Protein AF-A0A6I5C7W0-F1 (afdb_monomer)

Mean predicted aligned error: 7.59 Å

Radius of gyration: 16.65 Å; Cα contacts (8 Å, |Δi|>4): 132; chains: 1; bounding box: 32×31×58 Å

Sequence (101 aa):
MPAPGPSDPYARPVLRITDARTGEPVDAAPARRGLTRIEAHASGFDATGLRVLLVADLLVRALELGGTPVWALLTGDREQAELRAGAAALGIHPFEDSRGL

Solvent-accessible surface area (backbone atoms only — not comparable to full-atom values): 6277 Å² total; per-residue (Å²): 130,82,75,83,72,82,74,63,94,78,70,60,66,77,54,68,42,68,40,85,90,77,69,46,77,39,71,71,70,74,100,56,101,67,73,44,76,46,79,38,78,34,84,34,70,46,74,67,24,50,48,46,51,49,53,49,42,51,51,48,53,49,37,46,74,41,70,42,59,71,43,54,28,44,41,67,88,45,52,57,67,61,36,51,53,55,32,50,76,73,71,45,72,90,56,45,67,54,89,84,112

pLDDT: mean 85.17, std 12.87, range [54.56, 97.5]

Secondary structure (DSSP, 8-state):
-PPPPPPPTT-PPPPEEE-TTT--EEESS-SSSSPEEEEEE--SSSHHHHHHHHHHHHHHHHHHHTT--EEEEEE-SSSHHHHHHHHHHTTPPPPEEGGG-

Nearest PDB structures (foldseek):
  6ki2-assembly1_B  TM=5.286E-01  e=4.138E+00  Synechocystis sp. PCC 6803
  4c2a-assembly1_A  TM=3.870E-01  e=9.261E+00  Homo sapiens
  6v22-assembly1_A  TM=2.710E-01  e=9.261E+00  Homo sapiens

Structure (mmCIF, N/CA/C/O backbone):
data_AF-A0A6I5C7W0-F1
#
_entry.id   AF-A0A6I5C7W0-F1
#
loop_
_atom_site.group_PDB
_atom_site.id
_atom_site.type_symbol
_atom_site.label_atom_id
_atom_site.label_alt_id
_atom_site.label_comp_id
_atom_site.label_asym_id
_atom_site.label_entity_id
_atom_site.label_seq_id
_atom_site.pdbx_PDB_ins_code
_atom_site.Cartn_x
_atom_site.Cartn_y
_atom_site.Cartn_z
_atom_site.occupancy
_atom_site.B_iso_or_equiv
_atom_site.auth_seq_id
_atom_site.auth_comp_id
_atom_site.auth_asym_id
_atom_site.auth_atom_id
_atom_site.pdbx_PDB_model_num
ATOM 1 N N . MET A 1 1 ? -6.017 -8.442 -42.232 1.00 66.38 1 MET A N 1
ATOM 2 C CA . MET A 1 1 ? -5.335 -8.154 -40.953 1.00 66.38 1 MET A CA 1
ATOM 3 C C . MET A 1 1 ? -5.039 -9.481 -40.280 1.00 66.38 1 MET A C 1
ATOM 5 O O . MET A 1 1 ? -5.995 -10.223 -40.083 1.00 66.38 1 MET A O 1
ATOM 9 N N . PRO A 1 2 ? -3.775 -9.831 -39.996 1.00 57.97 2 PRO A N 1
ATOM 10 C CA . PRO A 1 2 ? -3.501 -10.993 -39.162 1.00 57.97 2 PRO A CA 1
ATOM 11 C C . PRO A 1 2 ? -3.960 -10.698 -37.728 1.00 57.97 2 PRO A C 1
ATOM 13 O O . PRO A 1 2 ? -3.913 -9.547 -37.288 1.00 57.97 2 PRO A O 1
ATOM 16 N N . ALA A 1 3 ? -4.443 -11.723 -37.026 1.00 61.94 3 ALA A N 1
ATOM 17 C CA . ALA A 1 3 ? -4.758 -11.619 -35.606 1.00 61.94 3 ALA A CA 1
ATOM 18 C C . ALA A 1 3 ? -3.476 -11.286 -34.819 1.00 61.94 3 ALA A C 1
ATOM 20 O O . ALA A 1 3 ? -2.399 -11.744 -35.218 1.00 61.94 3 ALA A O 1
ATOM 21 N N . PRO A 1 4 ? -3.561 -10.512 -33.721 1.00 64.88 4 PRO A N 1
ATOM 22 C CA . PRO A 1 4 ? -2.427 -10.342 -32.824 1.00 64.88 4 PRO A CA 1
ATOM 23 C C . PRO A 1 4 ? -1.909 -11.724 -32.416 1.00 64.88 4 PRO A C 1
ATOM 25 O O . PRO A 1 4 ? -2.699 -12.600 -32.057 1.00 64.88 4 PRO A O 1
ATOM 28 N N . GLY A 1 5 ? -0.595 -11.930 -32.520 1.00 68.25 5 GLY A N 1
ATOM 29 C CA . GLY A 1 5 ? 0.039 -13.149 -32.027 1.00 68.25 5 GLY A CA 1
ATOM 30 C C . GLY A 1 5 ? -0.226 -13.334 -30.528 1.00 68.25 5 GLY A C 1
ATOM 31 O O . GLY A 1 5 ? -0.554 -12.360 -29.844 1.00 68.25 5 GLY A O 1
ATOM 32 N N . PRO A 1 6 ? -0.108 -14.566 -30.007 1.00 62.00 6 PRO A N 1
ATOM 33 C CA . PRO A 1 6 ? -0.294 -14.826 -28.587 1.00 62.00 6 PRO A CA 1
ATOM 34 C C . PRO A 1 6 ? 0.613 -13.901 -27.770 1.00 62.00 6 PRO A C 1
ATOM 36 O O . PRO A 1 6 ? 1.810 -13.798 -28.039 1.00 62.00 6 PRO A O 1
ATOM 39 N N . SER A 1 7 ? 0.023 -13.208 -26.795 1.00 67.12 7 SER A N 1
ATOM 40 C CA . SER A 1 7 ? 0.766 -12.468 -25.778 1.00 67.12 7 SER A CA 1
ATOM 41 C C . SER A 1 7 ? 1.778 -13.407 -25.132 1.00 67.12 7 SER A C 1
ATOM 43 O O . SER A 1 7 ? 1.415 -14.530 -24.776 1.00 67.12 7 SER A O 1
ATOM 45 N N . ASP A 1 8 ? 3.029 -12.957 -25.017 1.00 66.62 8 ASP A N 1
ATOM 46 C CA . ASP A 1 8 ? 4.100 -13.727 -24.389 1.00 66.62 8 ASP A CA 1
ATOM 47 C C . ASP A 1 8 ? 3.607 -14.231 -23.018 1.00 66.62 8 ASP A C 1
ATOM 49 O O . ASP A 1 8 ? 3.260 -13.408 -22.165 1.00 66.62 8 ASP A O 1
ATOM 53 N N . PRO A 1 9 ? 3.518 -15.556 -22.790 1.00 56.56 9 PRO A N 1
ATOM 54 C CA . PRO A 1 9 ? 3.029 -16.114 -21.530 1.00 56.56 9 PRO A CA 1
ATOM 55 C C . PRO A 1 9 ? 3.914 -15.739 -20.329 1.00 56.56 9 PRO A C 1
ATOM 57 O O . PRO A 1 9 ? 3.526 -15.980 -19.187 1.00 56.56 9 PRO A O 1
ATOM 60 N N . TYR A 1 10 ? 5.081 -15.132 -20.574 1.00 57.44 10 TYR A N 1
ATOM 61 C CA . TYR A 1 10 ? 5.984 -14.583 -19.568 1.00 57.44 10 TYR A CA 1
ATOM 62 C C . TYR A 1 10 ? 5.931 -13.054 -19.441 1.00 57.44 10 TYR A C 1
ATOM 64 O O . TYR A 1 10 ? 6.644 -12.504 -18.598 1.00 57.44 10 TYR A O 1
ATOM 72 N N . ALA A 1 11 ? 5.099 -12.353 -20.222 1.00 65.75 11 ALA A N 1
ATOM 73 C CA . ALA A 1 11 ? 4.898 -10.915 -20.072 1.00 65.75 11 ALA A CA 1
ATOM 74 C C . ALA A 1 11 ? 4.215 -10.629 -18.730 1.00 65.75 11 ALA A C 1
ATOM 76 O O . ALA A 1 11 ? 2.993 -10.698 -18.588 1.00 65.75 11 ALA A O 1
ATOM 77 N N . ARG A 1 12 ? 5.025 -10.326 -17.715 1.00 69.94 12 ARG A N 1
ATOM 78 C CA . ARG A 1 12 ? 4.524 -9.901 -16.411 1.00 69.94 12 ARG A CA 1
ATOM 79 C C . ARG A 1 12 ? 4.063 -8.446 -16.498 1.00 69.94 12 ARG A C 1
ATOM 81 O O . ARG A 1 12 ? 4.789 -7.625 -17.062 1.00 69.94 12 ARG A O 1
ATOM 88 N N . PRO A 1 13 ? 2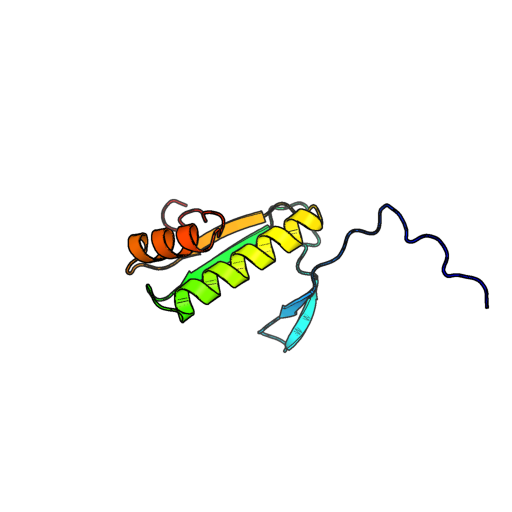.887 -8.104 -15.947 1.00 77.50 13 PRO A N 1
ATOM 89 C CA . PRO A 1 13 ? 2.451 -6.718 -15.892 1.00 77.50 13 PRO A CA 1
ATOM 90 C C . PRO A 1 13 ? 3.458 -5.895 -15.078 1.00 77.50 13 PRO A C 1
ATOM 92 O O . PRO A 1 13 ? 3.829 -6.275 -13.968 1.00 77.50 13 PRO A O 1
ATOM 95 N N . VAL A 1 14 ? 3.902 -4.769 -15.640 1.00 86.31 14 VAL A N 1
ATOM 96 C CA . VAL A 1 14 ? 4.773 -3.808 -14.952 1.00 86.31 14 VAL A CA 1
ATOM 97 C C . VAL A 1 14 ? 3.898 -2.698 -14.384 1.00 86.31 14 VAL A C 1
ATOM 99 O O . VAL A 1 14 ? 3.233 -1.977 -15.130 1.00 86.31 14 VAL A O 1
ATOM 102 N N . LEU A 1 15 ? 3.889 -2.559 -13.058 1.00 91.31 15 LEU A N 1
ATOM 103 C CA . LEU A 1 15 ? 3.234 -1.435 -12.398 1.00 91.31 15 LEU A CA 1
ATOM 104 C C . LEU A 1 15 ? 4.035 -0.158 -12.670 1.00 91.31 15 LEU A C 1
ATOM 106 O O . LEU A 1 15 ? 5.211 -0.081 -12.314 1.00 91.31 15 LEU A O 1
ATOM 110 N N . ARG A 1 16 ? 3.384 0.850 -13.256 1.00 92.88 16 ARG A N 1
ATOM 111 C CA . ARG A 1 16 ? 3.934 2.202 -13.398 1.00 92.88 16 ARG A CA 1
ATOM 112 C C . ARG A 1 16 ? 3.232 3.154 -12.443 1.00 92.88 16 ARG A C 1
ATOM 114 O O . ARG A 1 16 ? 2.006 3.151 -12.361 1.00 92.88 16 ARG A O 1
ATOM 121 N N . ILE A 1 17 ? 4.010 3.966 -11.743 1.00 93.56 17 ILE A N 1
ATOM 122 C CA . ILE A 1 17 ? 3.538 4.964 -10.780 1.00 93.56 17 ILE A CA 1
ATOM 123 C C . ILE A 1 17 ? 4.058 6.342 -11.167 1.00 93.56 17 ILE A C 1
ATOM 125 O O . ILE A 1 17 ? 5.098 6.460 -11.804 1.00 93.56 17 ILE A O 1
ATOM 129 N N . THR A 1 18 ? 3.356 7.395 -10.774 1.00 95.88 18 THR A N 1
ATOM 130 C CA . THR A 1 18 ? 3.849 8.763 -10.947 1.00 95.88 18 THR A CA 1
ATOM 131 C C . THR A 1 18 ? 4.879 9.075 -9.865 1.00 95.88 18 THR A C 1
ATOM 133 O O . THR A 1 18 ? 4.553 9.027 -8.678 1.00 95.88 18 THR A O 1
ATOM 136 N N . ASP A 1 19 ? 6.106 9.425 -10.251 1.00 93.88 19 ASP A N 1
ATOM 137 C CA . ASP A 1 19 ? 7.077 9.979 -9.307 1.00 93.88 19 ASP A CA 1
ATOM 138 C C . ASP A 1 19 ? 6.638 11.399 -8.938 1.00 93.88 19 ASP A C 1
ATOM 140 O O . ASP A 1 19 ? 6.679 12.310 -9.760 1.00 93.88 19 ASP A O 1
ATOM 144 N N . ALA A 1 20 ? 6.216 11.604 -7.692 1.00 95.31 20 ALA A N 1
ATOM 145 C CA . ALA A 1 20 ? 5.730 12.900 -7.223 1.00 95.31 20 ALA A CA 1
ATOM 146 C C . ALA A 1 20 ? 6.777 14.029 -7.321 1.00 95.31 20 ALA A C 1
ATOM 148 O O . ALA A 1 20 ? 6.403 15.199 -7.331 1.00 95.31 20 ALA A O 1
ATOM 149 N N . ARG A 1 21 ? 8.077 13.706 -7.402 1.00 94.75 21 ARG A N 1
ATOM 150 C CA . ARG A 1 21 ? 9.152 14.705 -7.533 1.00 94.75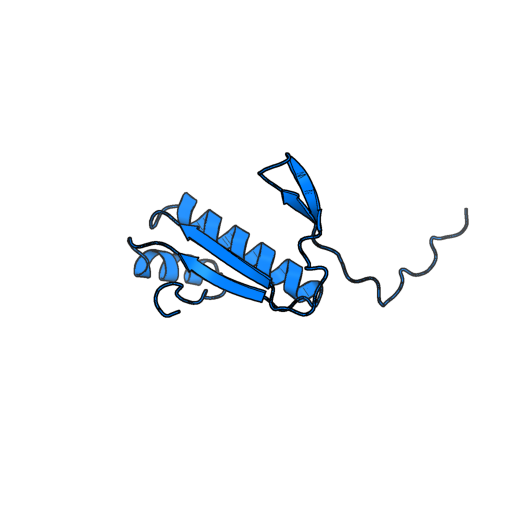 21 ARG A CA 1
ATOM 151 C C . ARG A 1 21 ? 9.245 15.281 -8.941 1.00 94.75 21 ARG A C 1
ATOM 153 O O . ARG A 1 21 ? 9.682 16.416 -9.095 1.00 94.75 21 ARG A O 1
ATOM 160 N N . THR A 1 22 ? 8.890 14.494 -9.955 1.00 96.38 22 THR A N 1
ATOM 161 C CA . THR A 1 22 ? 9.061 14.857 -11.372 1.00 96.38 22 THR A CA 1
ATOM 162 C C . THR A 1 22 ? 7.741 14.947 -12.133 1.00 96.38 22 THR A C 1
ATOM 164 O O . THR A 1 22 ? 7.694 15.585 -13.176 1.00 96.38 22 THR A O 1
ATOM 167 N N . GLY A 1 23 ? 6.671 14.329 -11.627 1.00 96.69 23 GLY A N 1
ATOM 168 C CA . GLY A 1 23 ? 5.390 14.169 -12.317 1.00 96.69 23 GLY A CA 1
ATOM 169 C C . GLY A 1 23 ? 5.389 13.073 -13.387 1.00 96.69 23 GLY A C 1
ATOM 170 O O . GLY A 1 23 ? 4.343 12.803 -13.976 1.00 96.69 23 GLY A O 1
ATOM 171 N N . GLU A 1 24 ? 6.524 12.415 -13.624 1.00 96.94 24 GLU A N 1
ATOM 172 C CA . GLU A 1 24 ? 6.673 11.448 -14.708 1.00 96.94 24 GLU A CA 1
ATOM 173 C C . GLU A 1 24 ? 6.292 10.024 -14.271 1.00 96.94 24 GLU A C 1
ATOM 175 O O . GLU A 1 24 ? 6.586 9.622 -13.138 1.00 96.94 24 GLU A O 1
ATOM 180 N N . PRO A 1 25 ? 5.670 9.214 -15.149 1.00 95.12 25 PRO A N 1
ATOM 181 C CA . PRO A 1 25 ? 5.416 7.809 -14.857 1.00 95.12 25 PRO A CA 1
ATOM 182 C C . PRO A 1 25 ? 6.708 6.974 -14.896 1.00 95.12 25 PRO A C 1
ATOM 184 O O . PRO A 1 25 ? 7.377 6.888 -15.929 1.00 95.12 25 PRO A O 1
ATOM 187 N N . VAL A 1 26 ? 7.010 6.269 -13.809 1.00 91.88 26 VAL A N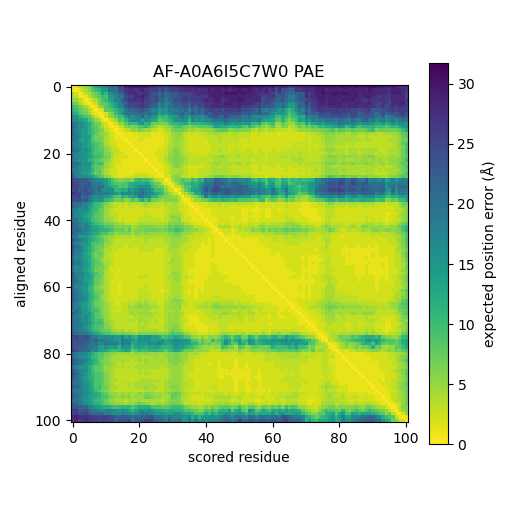 1
ATOM 188 C CA . VAL A 1 26 ? 8.178 5.390 -13.634 1.00 91.88 26 VAL A CA 1
ATOM 189 C C . VAL A 1 26 ? 7.750 3.964 -13.293 1.00 91.88 26 VAL A C 1
ATOM 191 O O . VAL A 1 26 ? 6.665 3.752 -12.752 1.00 91.88 26 VAL A O 1
ATOM 194 N N . ASP A 1 27 ? 8.591 2.977 -13.591 1.00 90.38 27 ASP A N 1
ATOM 195 C CA . ASP A 1 27 ? 8.347 1.592 -13.179 1.00 90.38 27 ASP A CA 1
ATOM 196 C C . ASP A 1 27 ? 8.518 1.462 -11.657 1.00 90.38 27 ASP A C 1
ATOM 198 O O . ASP A 1 27 ? 9.506 1.925 -11.087 1.00 90.38 27 ASP A O 1
ATOM 202 N N . ALA A 1 28 ? 7.553 0.827 -10.993 1.00 86.94 28 ALA A N 1
ATOM 203 C CA . ALA A 1 28 ? 7.549 0.649 -9.541 1.00 86.94 28 ALA A CA 1
ATOM 204 C C .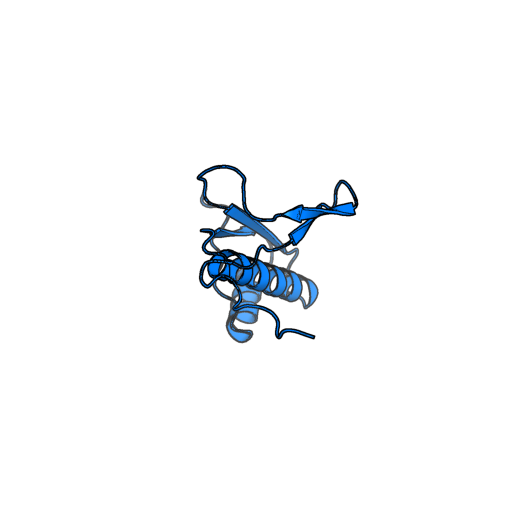 ALA A 1 28 ? 8.410 -0.537 -9.067 1.00 86.94 28 ALA A C 1
ATOM 206 O O . ALA A 1 28 ? 8.663 -0.673 -7.871 1.00 86.94 28 ALA A O 1
ATOM 207 N N . ALA A 1 29 ? 8.856 -1.402 -9.985 1.00 72.25 29 ALA A N 1
ATOM 208 C CA . ALA A 1 29 ? 9.730 -2.529 -9.673 1.00 72.25 29 ALA A CA 1
ATOM 209 C C . ALA A 1 29 ? 11.214 -2.105 -9.741 1.00 72.25 29 ALA A C 1
ATOM 211 O O . ALA A 1 29 ? 11.632 -1.472 -10.713 1.00 72.25 29 ALA A O 1
ATOM 212 N N . PRO A 1 30 ? 12.045 -2.447 -8.741 1.00 64.56 30 PRO A N 1
ATOM 213 C CA . PRO A 1 30 ? 13.427 -1.988 -8.678 1.00 64.56 30 PRO A CA 1
ATOM 214 C C . PRO A 1 30 ? 14.328 -2.674 -9.716 1.00 64.56 30 PRO A C 1
ATOM 216 O O . PRO A 1 30 ? 14.227 -3.869 -9.978 1.00 64.56 30 PRO A O 1
ATOM 219 N N . ALA A 1 31 ? 15.324 -1.938 -10.218 1.00 58.94 31 ALA A N 1
ATOM 220 C CA . ALA A 1 31 ? 16.365 -2.451 -11.118 1.00 58.94 31 ALA A CA 1
ATOM 221 C C . ALA A 1 31 ? 17.377 -3.414 -10.446 1.00 58.94 31 ALA A C 1
ATOM 223 O O . ALA A 1 31 ? 18.297 -3.908 -11.101 1.00 58.94 31 ALA A O 1
ATOM 224 N N . ARG A 1 32 ? 17.265 -3.673 -9.131 1.00 58.06 32 ARG A N 1
ATOM 225 C CA . ARG A 1 32 ? 18.166 -4.557 -8.365 1.00 58.06 32 ARG A CA 1
ATOM 226 C C . ARG A 1 32 ? 17.389 -5.548 -7.500 1.00 58.06 32 ARG A C 1
ATOM 228 O O . ARG A 1 32 ? 16.288 -5.256 -7.051 1.00 58.06 32 ARG A O 1
ATOM 235 N N . ARG A 1 33 ? 18.010 -6.706 -7.232 1.00 59.06 33 ARG A N 1
ATOM 236 C CA . ARG A 1 33 ? 17.508 -7.751 -6.321 1.00 59.06 33 ARG A CA 1
ATOM 237 C C . ARG A 1 33 ? 17.450 -7.212 -4.887 1.00 59.06 33 ARG A C 1
ATOM 239 O O . ARG A 1 33 ? 18.439 -7.269 -4.165 1.00 59.06 33 ARG A O 1
ATOM 246 N N . GLY A 1 34 ? 16.303 -6.675 -4.504 1.00 71.38 34 GLY A N 1
ATOM 247 C CA . GLY A 1 34 ? 15.987 -6.205 -3.162 1.00 71.38 34 GLY A CA 1
ATOM 248 C C . GLY A 1 34 ? 14.474 -6.200 -2.974 1.00 71.38 34 GLY A C 1
ATOM 249 O O . GLY A 1 34 ? 13.724 -6.228 -3.948 1.00 71.38 34 GLY A O 1
ATOM 250 N N . LEU A 1 35 ? 14.035 -6.224 -1.722 1.00 79.94 35 LEU A N 1
ATOM 251 C CA . LEU A 1 35 ? 12.622 -6.260 -1.379 1.00 79.94 35 LEU A CA 1
ATOM 252 C C . LEU A 1 35 ? 12.040 -4.839 -1.492 1.00 79.94 35 LEU A C 1
ATOM 254 O O . LEU A 1 35 ? 12.602 -3.899 -0.929 1.00 79.94 35 LEU A O 1
ATOM 258 N N . THR A 1 36 ? 10.968 -4.667 -2.269 1.00 89.06 36 THR A N 1
ATOM 259 C CA . THR A 1 36 ? 10.363 -3.344 -2.503 1.00 89.06 36 THR A CA 1
ATOM 260 C C . THR A 1 36 ? 9.651 -2.899 -1.241 1.00 89.06 36 THR A C 1
ATOM 262 O O . THR A 1 36 ? 8.841 -3.647 -0.714 1.00 89.06 36 THR A O 1
ATOM 265 N N . ARG A 1 37 ? 9.923 -1.697 -0.740 1.00 91.06 37 ARG A N 1
ATOM 266 C CA . ARG A 1 37 ? 9.260 -1.187 0.462 1.00 91.06 37 ARG A CA 1
ATOM 267 C C . ARG A 1 37 ? 8.143 -0.211 0.094 1.00 91.06 37 ARG A C 1
ATOM 269 O O . ARG A 1 37 ? 8.363 0.697 -0.701 1.00 91.06 37 ARG A O 1
ATOM 276 N N . ILE A 1 38 ? 6.983 -0.381 0.718 1.00 92.50 38 ILE A N 1
ATOM 277 C CA . ILE A 1 38 ? 5.863 0.560 0.714 1.00 92.50 38 ILE A CA 1
ATOM 278 C C . ILE A 1 38 ? 5.641 1.018 2.154 1.00 92.50 38 ILE A C 1
ATOM 280 O O . ILE A 1 38 ? 5.334 0.207 3.024 1.00 92.50 38 ILE A O 1
ATOM 284 N N . GLU A 1 39 ? 5.785 2.319 2.398 1.00 94.50 39 GLU A N 1
ATOM 285 C CA . GLU A 1 39 ? 5.492 2.947 3.689 1.00 94.50 39 GLU A CA 1
ATOM 286 C C . GLU A 1 39 ? 4.200 3.765 3.559 1.00 94.50 39 GLU A C 1
ATOM 288 O O . GLU A 1 39 ? 4.116 4.716 2.779 1.00 94.50 39 GLU A O 1
ATOM 293 N N . ALA A 1 40 ? 3.164 3.366 4.294 1.00 94.62 40 ALA A N 1
ATOM 294 C CA . ALA A 1 40 ? 1.871 4.031 4.314 1.00 94.62 40 ALA A CA 1
ATOM 295 C C . ALA A 1 40 ? 1.813 5.012 5.488 1.00 94.62 40 ALA A C 1
ATOM 297 O O . ALA A 1 40 ? 1.780 4.605 6.648 1.00 94.62 40 ALA A O 1
ATOM 298 N N . HIS A 1 41 ? 1.773 6.308 5.181 1.00 93.00 41 HIS A N 1
ATOM 299 C CA . HIS A 1 41 ? 1.683 7.370 6.180 1.00 93.00 41 HIS A CA 1
ATOM 300 C C . HIS A 1 41 ? 0.227 7.808 6.351 1.00 93.00 41 HIS A C 1
ATOM 302 O O . HIS A 1 41 ? -0.302 8.555 5.526 1.00 93.00 41 HIS A O 1
ATOM 308 N N . ALA A 1 42 ? -0.419 7.347 7.421 1.00 90.94 42 ALA A N 1
ATOM 309 C CA . ALA A 1 42 ? -1.783 7.736 7.769 1.00 90.94 42 ALA A CA 1
ATOM 310 C C . ALA A 1 42 ? -1.783 8.631 9.018 1.00 90.94 42 ALA A C 1
ATOM 312 O O . ALA A 1 42 ? -1.136 8.326 10.018 1.00 90.94 42 ALA A O 1
ATOM 313 N N . SER A 1 43 ? -2.513 9.747 8.967 1.00 86.44 43 SER A N 1
ATOM 314 C CA . SER A 1 43 ? -2.557 10.741 10.049 1.00 86.44 43 SER A CA 1
ATOM 315 C C . SER A 1 43 ? -3.495 10.383 11.211 1.00 86.44 43 SER A C 1
ATOM 317 O O . SER A 1 43 ? -3.381 10.986 12.277 1.00 86.44 43 SER A O 1
ATOM 319 N N . GLY A 1 44 ? -4.421 9.439 11.022 1.00 88.31 44 GLY A N 1
ATOM 320 C CA . GLY A 1 44 ? -5.412 9.030 12.023 1.00 88.31 44 GLY A CA 1
ATOM 321 C C . GLY A 1 44 ? -6.524 8.162 11.429 1.00 88.31 44 GLY A C 1
ATOM 322 O O . GLY A 1 44 ? -6.464 7.795 10.250 1.00 88.31 44 GLY A O 1
ATOM 323 N N . PHE A 1 45 ? -7.533 7.833 12.240 1.00 92.31 45 PHE A N 1
ATOM 324 C CA . PHE A 1 45 ? -8.676 7.031 11.808 1.00 92.31 45 PHE A CA 1
ATOM 325 C C . PHE A 1 45 ? -9.783 7.906 11.212 1.00 92.31 45 PHE A C 1
ATOM 327 O O . PHE A 1 45 ? -10.685 8.388 11.893 1.00 92.31 45 PHE A O 1
ATOM 334 N N . ASP A 1 46 ? -9.726 8.080 9.897 1.00 93.25 46 ASP A N 1
ATOM 335 C CA . ASP A 1 46 ? -10.787 8.680 9.099 1.00 93.25 46 ASP A CA 1
ATOM 336 C C . ASP A 1 46 ? -10.827 8.055 7.690 1.00 93.25 46 ASP A C 1
ATOM 338 O O . ASP A 1 46 ? -10.059 7.146 7.352 1.00 93.25 46 ASP A O 1
ATOM 342 N N . ALA A 1 47 ? -11.736 8.536 6.838 1.00 95.44 47 ALA A N 1
ATOM 343 C CA . ALA A 1 47 ? -11.834 8.065 5.458 1.00 95.44 47 ALA A CA 1
ATOM 344 C C . ALA A 1 47 ? -10.546 8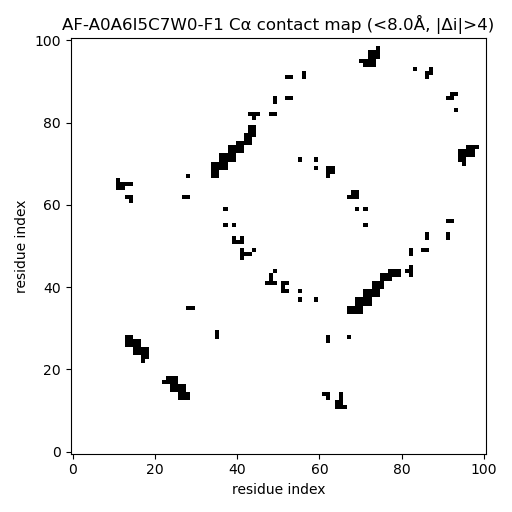.313 4.646 1.00 95.44 47 ALA A C 1
ATOM 346 O O . ALA A 1 47 ? -10.246 7.550 3.727 1.00 95.44 47 ALA A O 1
ATOM 347 N N . THR A 1 48 ? -9.772 9.351 4.979 1.00 94.69 48 THR A N 1
ATOM 348 C CA . THR A 1 48 ? -8.500 9.664 4.315 1.00 94.69 48 THR A CA 1
ATOM 349 C C . THR A 1 48 ? -7.434 8.640 4.697 1.00 94.69 48 THR A C 1
ATOM 351 O O . THR A 1 48 ? -6.785 8.083 3.813 1.00 94.69 48 THR A O 1
ATOM 354 N N . GLY A 1 49 ? -7.300 8.326 5.986 1.00 93.81 49 GLY A N 1
ATOM 355 C CA . GLY A 1 49 ? -6.401 7.299 6.503 1.00 93.81 49 GLY A CA 1
ATOM 356 C C . GLY A 1 49 ? -6.727 5.919 5.936 1.00 93.81 49 GLY A C 1
ATOM 357 O O . GLY A 1 49 ? -5.840 5.243 5.417 1.00 93.81 49 GLY A O 1
ATOM 358 N N . LEU A 1 50 ? -8.006 5.527 5.926 1.00 95.69 50 LEU A N 1
ATOM 359 C CA . LEU A 1 50 ? -8.437 4.260 5.319 1.00 95.69 50 LEU A CA 1
ATOM 360 C C . LEU A 1 50 ? -8.161 4.213 3.812 1.00 95.69 50 LEU A C 1
ATOM 362 O O . LEU A 1 50 ? -7.744 3.178 3.293 1.00 95.69 50 LEU A O 1
ATOM 366 N N . ARG A 1 51 ? -8.335 5.335 3.102 1.00 96.62 51 ARG A N 1
ATOM 367 C CA . ARG A 1 51 ? -7.998 5.431 1.677 1.00 96.62 51 ARG A CA 1
ATOM 368 C C . ARG A 1 51 ? -6.503 5.238 1.433 1.00 96.62 51 ARG A C 1
ATOM 370 O O . ARG A 1 51 ? -6.151 4.570 0.465 1.00 96.62 51 ARG A O 1
ATOM 377 N N . VAL A 1 52 ? -5.636 5.794 2.280 1.00 96.00 52 VAL A N 1
ATOM 378 C CA . VAL A 1 52 ? -4.183 5.575 2.182 1.00 96.00 52 VAL A CA 1
ATOM 379 C C . VAL A 1 52 ? -3.861 4.085 2.297 1.00 96.00 52 VAL A C 1
ATOM 381 O O . VAL A 1 52 ? -3.141 3.558 1.449 1.00 96.00 52 VAL A O 1
ATOM 384 N N . LEU A 1 53 ? -4.444 3.389 3.280 1.00 95.69 53 LEU A N 1
ATOM 385 C CA . LEU A 1 53 ? -4.226 1.949 3.451 1.00 95.69 53 LEU A CA 1
ATOM 386 C C . LEU A 1 53 ? -4.753 1.130 2.273 1.00 95.69 53 LEU A C 1
ATOM 388 O O . LEU A 1 53 ? -4.069 0.225 1.806 1.00 95.69 53 LEU A O 1
ATOM 392 N N . LEU A 1 54 ? -5.930 1.477 1.749 1.00 97.31 54 LEU A N 1
ATOM 393 C CA . LEU A 1 54 ? -6.512 0.790 0.598 1.00 97.31 54 LEU A CA 1
ATOM 394 C C . LEU A 1 54 ? -5.637 0.936 -0.654 1.00 97.31 54 LEU A C 1
ATOM 396 O O . LEU A 1 54 ? -5.419 -0.031 -1.380 1.00 97.31 54 LEU A O 1
ATOM 400 N N . VAL A 1 55 ? -5.125 2.142 -0.912 1.00 97.19 55 VAL A N 1
ATOM 401 C CA . VAL A 1 55 ? -4.225 2.388 -2.047 1.00 97.19 55 VAL A CA 1
ATOM 402 C C . VAL A 1 55 ? -2.912 1.631 -1.863 1.00 97.19 55 VAL A C 1
ATOM 404 O O . VAL A 1 55 ? -2.438 1.014 -2.812 1.00 97.19 55 VAL A O 1
ATOM 407 N N . ALA A 1 56 ? -2.342 1.630 -0.658 1.00 96.62 56 ALA A N 1
ATOM 408 C CA . ALA A 1 56 ? -1.127 0.876 -0.371 1.00 96.62 56 ALA A CA 1
ATOM 409 C C . ALA A 1 56 ? -1.323 -0.640 -0.571 1.00 96.62 56 ALA A C 1
ATOM 411 O O . ALA A 1 56 ? -0.491 -1.268 -1.220 1.00 96.62 56 ALA A O 1
ATOM 412 N N . ASP A 1 57 ? -2.442 -1.216 -0.121 1.00 96.94 57 ASP A N 1
ATOM 413 C CA . ASP A 1 57 ? -2.778 -2.635 -0.334 1.00 96.94 57 ASP A CA 1
ATOM 414 C C . ASP A 1 57 ? -2.955 -2.966 -1.822 1.00 96.94 57 ASP A C 1
ATOM 416 O O . ASP A 1 57 ? -2.457 -3.985 -2.300 1.00 96.94 57 ASP A O 1
ATOM 420 N N . LEU A 1 58 ? -3.565 -2.064 -2.598 1.00 96.19 58 LEU A N 1
ATOM 421 C CA . LEU A 1 58 ? -3.647 -2.207 -4.052 1.00 96.19 58 LEU A CA 1
ATOM 422 C C . LEU A 1 58 ? -2.257 -2.227 -4.703 1.00 96.19 58 LEU A C 1
ATOM 424 O O . LEU A 1 58 ? -2.012 -3.048 -5.590 1.00 96.19 58 LEU A O 1
ATOM 428 N N . LEU A 1 59 ? -1.344 -1.352 -4.270 1.00 94.88 59 LEU A N 1
ATOM 429 C CA . LEU A 1 59 ? 0.027 -1.309 -4.786 1.00 94.88 59 LEU A CA 1
ATOM 430 C C . LEU A 1 59 ? 0.802 -2.587 -4.446 1.00 94.88 59 LEU A C 1
ATOM 432 O O . LEU A 1 59 ? 1.475 -3.129 -5.323 1.00 94.88 59 LEU A O 1
ATOM 436 N N . VAL A 1 60 ? 0.667 -3.095 -3.215 1.00 94.19 60 VAL A N 1
ATOM 437 C CA . VAL A 1 60 ? 1.247 -4.382 -2.793 1.00 94.19 60 VAL A CA 1
ATOM 438 C C . VAL A 1 60 ? 0.770 -5.495 -3.722 1.00 94.19 60 VAL A C 1
ATOM 440 O O . VAL A 1 60 ? 1.592 -6.143 -4.368 1.00 94.19 60 VAL A O 1
ATOM 443 N N . ARG A 1 61 ? -0.549 -5.651 -3.887 1.00 93.50 61 ARG A N 1
ATOM 444 C CA . ARG A 1 61 ? -1.126 -6.695 -4.750 1.00 93.50 61 ARG A CA 1
ATOM 445 C C . ARG A 1 61 ? -0.657 -6.574 -6.195 1.00 93.50 61 ARG A C 1
ATOM 447 O O . ARG A 1 61 ? -0.346 -7.579 -6.824 1.00 93.50 61 ARG A O 1
ATOM 454 N N . ALA A 1 62 ? -0.594 -5.360 -6.739 1.00 93.00 62 ALA A N 1
ATOM 455 C CA . ALA A 1 62 ? -0.137 -5.138 -8.108 1.00 93.00 62 ALA A CA 1
ATOM 456 C C . ALA A 1 62 ? 1.335 -5.548 -8.304 1.00 93.00 62 ALA A C 1
ATOM 458 O O . ALA A 1 62 ? 1.673 -6.176 -9.309 1.00 93.00 62 ALA A O 1
ATOM 459 N N . LEU A 1 63 ? 2.205 -5.237 -7.340 1.00 90.62 63 LEU A N 1
ATOM 460 C CA . LEU A 1 63 ? 3.612 -5.641 -7.363 1.00 90.62 63 LEU A CA 1
ATOM 461 C C . LEU A 1 63 ? 3.783 -7.156 -7.193 1.00 90.62 63 LEU A C 1
ATOM 463 O O . LEU A 1 63 ? 4.568 -7.762 -7.927 1.00 90.62 63 LEU A O 1
ATOM 467 N N . GLU A 1 64 ? 3.024 -7.777 -6.290 1.00 89.56 64 GLU A N 1
ATOM 468 C CA . GLU A 1 64 ? 3.033 -9.228 -6.070 1.00 89.56 64 GLU A CA 1
ATOM 469 C C . GLU A 1 64 ? 2.537 -9.999 -7.299 1.00 89.56 64 GLU A C 1
ATOM 471 O O . GLU A 1 64 ? 3.149 -10.996 -7.685 1.00 89.56 64 GLU A O 1
ATOM 476 N N . LEU A 1 65 ? 1.497 -9.503 -7.982 1.00 89.12 65 LEU A N 1
ATOM 477 C CA . LEU A 1 65 ? 1.045 -10.037 -9.274 1.00 89.12 65 LEU A CA 1
ATOM 478 C C . LEU A 1 65 ? 2.139 -9.934 -10.352 1.00 89.12 65 LEU A C 1
ATOM 480 O O . LEU A 1 65 ? 2.265 -10.822 -11.195 1.00 89.12 65 LEU A O 1
ATOM 484 N N . GLY A 1 66 ? 2.968 -8.886 -10.303 1.00 86.06 66 GLY A N 1
ATOM 485 C CA . GLY A 1 66 ? 4.180 -8.744 -11.119 1.00 86.06 66 GLY A CA 1
ATOM 486 C C . GLY A 1 66 ? 5.360 -9.618 -10.658 1.00 86.06 66 GLY A C 1
ATOM 487 O O . GLY A 1 66 ? 6.414 -9.638 -11.298 1.00 86.06 66 GLY A O 1
ATOM 488 N N . GLY A 1 67 ? 5.211 -10.362 -9.558 1.00 86.12 67 GLY A N 1
ATOM 489 C CA . GLY A 1 67 ? 6.246 -11.204 -8.959 1.00 86.12 67 GLY A CA 1
ATOM 490 C C . GLY A 1 67 ? 7.351 -10.425 -8.242 1.00 86.12 67 GLY A C 1
ATOM 491 O O . GLY A 1 67 ? 8.454 -10.951 -8.081 1.00 86.12 67 GLY A O 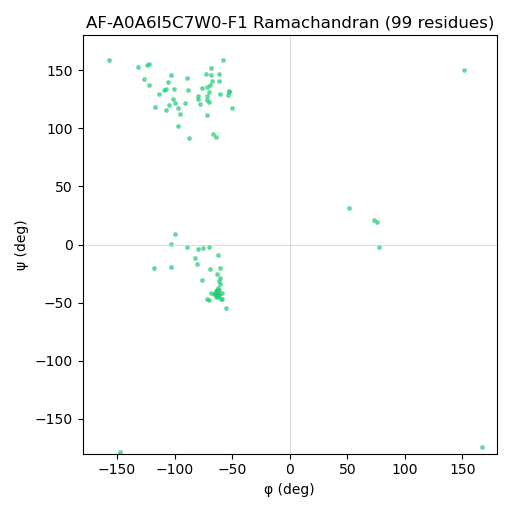1
ATOM 492 N N . THR A 1 68 ? 7.079 -9.180 -7.847 1.00 87.81 68 THR A N 1
ATOM 493 C CA . THR A 1 68 ? 7.986 -8.353 -7.045 1.00 87.81 68 THR A CA 1
ATOM 494 C C . THR A 1 68 ? 7.683 -8.574 -5.562 1.00 87.81 68 THR A C 1
ATOM 496 O O . THR A 1 68 ? 6.551 -8.331 -5.154 1.00 87.81 68 THR A O 1
ATOM 499 N N . PRO A 1 69 ? 8.649 -9.017 -4.736 1.00 87.06 69 PRO A N 1
ATOM 500 C CA . PRO A 1 69 ? 8.438 -9.130 -3.296 1.00 87.06 69 PRO A CA 1
ATOM 501 C C . PRO A 1 69 ? 8.334 -7.740 -2.657 1.00 87.06 69 PRO A C 1
ATOM 503 O O . PRO A 1 69 ? 9.128 -6.846 -2.981 1.00 87.06 69 PRO A O 1
ATOM 506 N N . VAL A 1 70 ? 7.382 -7.575 -1.734 1.00 90.62 70 VAL A N 1
ATOM 507 C CA . VAL A 1 70 ? 7.046 -6.286 -1.114 1.00 90.62 70 VAL A CA 1
ATOM 508 C C . VAL A 1 70 ? 7.086 -6.366 0.414 1.00 90.62 70 VAL A C 1
ATOM 510 O O . VAL A 1 70 ? 6.679 -7.364 0.998 1.00 90.62 70 VAL A O 1
ATOM 513 N N . TRP A 1 71 ? 7.554 -5.297 1.062 1.00 91.38 71 TRP A N 1
ATOM 514 C CA . TRP A 1 71 ? 7.341 -5.008 2.480 1.00 91.38 71 TRP A CA 1
ATOM 515 C C . TRP A 1 71 ? 6.313 -3.895 2.593 1.00 91.38 71 TRP A C 1
ATOM 517 O O . TRP A 1 71 ? 6.576 -2.792 2.110 1.00 91.38 71 TRP A O 1
ATOM 527 N N . ALA A 1 72 ? 5.189 -4.147 3.252 1.00 93.31 72 ALA A N 1
ATOM 528 C CA . ALA A 1 72 ? 4.223 -3.107 3.576 1.00 93.31 72 ALA A CA 1
ATOM 529 C C . ALA A 1 72 ? 4.383 -2.686 5.039 1.00 93.31 72 ALA A C 1
ATOM 531 O O . ALA A 1 72 ? 4.328 -3.528 5.935 1.00 93.31 72 ALA A O 1
ATOM 532 N N . LEU A 1 73 ? 4.577 -1.390 5.270 1.00 93.38 73 LEU A N 1
ATOM 533 C CA . LEU A 1 73 ? 4.751 -0.796 6.592 1.00 93.38 73 LEU A CA 1
ATOM 534 C C . LEU A 1 73 ? 3.689 0.278 6.824 1.00 93.38 73 LEU A C 1
ATOM 536 O O . LEU A 1 73 ? 3.414 1.088 5.938 1.00 93.38 73 LEU A O 1
ATOM 540 N N . LEU A 1 74 ? 3.116 0.304 8.023 1.00 91.19 74 LEU A N 1
ATOM 541 C CA . LEU A 1 74 ? 2.244 1.374 8.492 1.00 91.19 74 LEU A CA 1
ATOM 542 C C . LEU A 1 74 ? 3.031 2.321 9.398 1.00 91.19 74 LEU A C 1
ATOM 544 O O . LEU A 1 74 ? 3.521 1.916 10.452 1.00 91.19 74 LEU A O 1
ATOM 548 N N . THR A 1 75 ? 3.062 3.594 9.012 1.00 87.06 75 THR A N 1
ATOM 549 C CA . THR A 1 75 ? 3.693 4.683 9.757 1.00 87.06 75 THR A CA 1
ATOM 550 C C . THR A 1 75 ? 2.622 5.660 10.252 1.0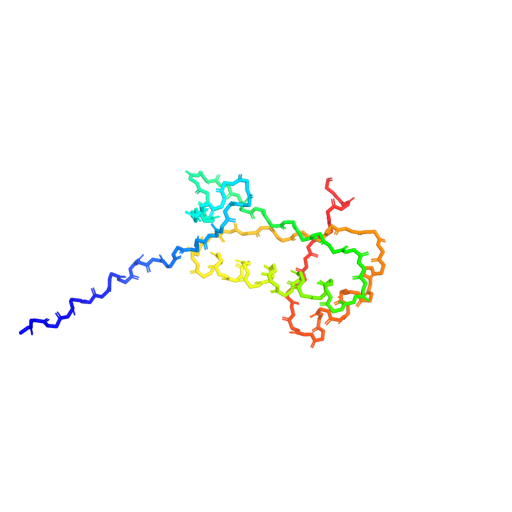0 87.06 75 THR A C 1
ATOM 552 O O . THR A 1 75 ? 1.788 6.132 9.477 1.00 87.06 75 THR A O 1
ATOM 555 N N . GLY A 1 76 ? 2.653 5.999 11.543 1.00 74.00 76 GLY A N 1
ATOM 556 C CA . GLY A 1 76 ? 1.748 6.978 12.162 1.00 74.00 76 GLY A CA 1
ATOM 557 C C . GLY A 1 76 ? 1.508 6.691 13.644 1.00 74.00 76 GLY A C 1
ATOM 558 O O . GLY A 1 76 ? 1.564 5.541 14.067 1.00 74.00 76 GLY A O 1
ATOM 559 N N . ASP A 1 77 ? 1.249 7.713 14.458 1.00 67.69 77 ASP A N 1
ATOM 560 C CA . ASP A 1 77 ? 1.221 7.557 15.925 1.00 67.69 77 ASP A CA 1
ATOM 561 C C . ASP A 1 77 ? -0.179 7.502 16.541 1.00 67.69 77 ASP A C 1
ATOM 563 O O . ASP A 1 77 ? -0.349 6.990 17.646 1.00 67.69 77 ASP A O 1
ATOM 567 N N . ARG A 1 78 ? -1.201 7.976 15.825 1.00 71.69 78 ARG A N 1
ATOM 568 C CA . ARG A 1 78 ? -2.552 8.156 16.364 1.00 71.69 78 ARG A CA 1
ATOM 569 C C . ARG A 1 78 ? -3.522 7.089 15.856 1.00 71.69 78 ARG A C 1
ATOM 571 O O . ARG A 1 78 ? -3.477 6.739 14.683 1.00 71.69 78 ARG A O 1
ATOM 578 N N . GLU A 1 79 ? -4.401 6.606 16.742 1.00 79.81 79 GLU A N 1
ATOM 579 C CA . GLU A 1 79 ? -5.565 5.752 16.412 1.00 79.81 79 GLU A CA 1
ATOM 580 C C . GLU A 1 79 ? -5.222 4.512 15.558 1.00 79.81 79 GLU A C 1
ATOM 582 O O . GLU A 1 79 ? -6.010 4.048 14.735 1.00 79.81 79 GLU A O 1
ATOM 587 N N . GLN A 1 80 ? -4.012 3.958 15.723 1.00 82.81 80 GLN A N 1
ATOM 588 C CA . GLN A 1 80 ? -3.568 2.819 14.913 1.00 82.81 80 GLN A CA 1
ATOM 589 C C . GLN A 1 80 ? -4.463 1.584 15.097 1.00 82.81 80 GLN A C 1
ATOM 591 O O . GLN A 1 80 ? -4.589 0.783 14.173 1.00 82.81 80 GLN A O 1
ATOM 596 N N . ALA A 1 81 ? -5.044 1.384 16.281 1.00 89.06 81 ALA A N 1
ATOM 597 C CA . ALA A 1 81 ? -5.897 0.230 16.547 1.00 89.06 81 ALA A CA 1
ATOM 598 C C . ALA A 1 81 ? -7.224 0.341 15.784 1.00 89.06 81 ALA A C 1
ATOM 600 O O . ALA A 1 81 ? -7.618 -0.600 15.095 1.00 89.06 81 ALA A O 1
ATOM 601 N N . GLU A 1 82 ? -7.869 1.506 15.848 1.00 92.06 82 GLU A N 1
ATOM 602 C CA . GLU A 1 82 ? -9.097 1.819 15.120 1.00 92.06 82 GLU A CA 1
ATOM 603 C C . GLU A 1 82 ? -8.862 1.762 13.610 1.00 92.06 82 GLU A C 1
ATOM 605 O O . GLU A 1 82 ? -9.642 1.152 12.877 1.00 92.06 82 GLU A O 1
ATOM 610 N N . LEU A 1 83 ? -7.736 2.314 13.152 1.00 92.06 83 LEU A N 1
ATOM 611 C CA . LEU A 1 83 ? -7.345 2.276 11.752 1.00 92.06 83 LEU A CA 1
ATOM 612 C C . LEU A 1 83 ? -7.130 0.839 11.255 1.00 92.06 83 LEU A C 1
ATOM 614 O O . LEU A 1 83 ? -7.647 0.482 10.196 1.00 92.06 83 LEU A O 1
ATOM 618 N N . ARG A 1 84 ? -6.437 -0.012 12.025 1.00 91.44 84 ARG A N 1
ATOM 619 C CA . ARG A 1 84 ? -6.268 -1.439 11.696 1.00 91.44 84 ARG A CA 1
ATOM 620 C C . ARG A 1 84 ? -7.602 -2.185 11.682 1.00 91.44 84 ARG A C 1
ATOM 622 O O . ARG A 1 84 ? -7.835 -2.981 10.777 1.00 91.44 84 ARG A O 1
ATOM 629 N N . ALA A 1 85 ? -8.488 -1.918 12.641 1.00 94.50 85 ALA A N 1
ATOM 630 C CA . ALA A 1 85 ? -9.810 -2.539 12.691 1.00 94.50 85 ALA A CA 1
ATOM 631 C C . ALA A 1 85 ? -10.674 -2.143 11.480 1.00 94.50 85 ALA A C 1
ATOM 633 O O . ALA A 1 85 ? -11.273 -3.006 10.838 1.00 94.50 85 ALA A O 1
ATOM 634 N N . GLY A 1 86 ? -10.694 -0.855 11.124 1.00 95.50 86 GLY A N 1
ATOM 635 C CA . GLY A 1 86 ? -11.392 -0.365 9.936 1.00 95.50 86 GLY A CA 1
ATOM 636 C C . GLY A 1 86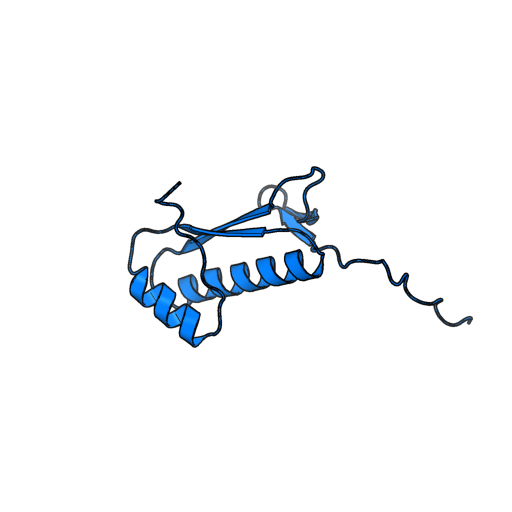 ? -10.810 -0.929 8.639 1.00 95.50 86 GLY A C 1
ATOM 637 O O . GLY A 1 86 ? -11.560 -1.328 7.751 1.00 95.50 86 GLY A O 1
ATOM 638 N N . ALA A 1 87 ? -9.483 -1.036 8.545 1.00 95.00 87 ALA A N 1
ATOM 639 C CA . ALA A 1 87 ? -8.816 -1.646 7.400 1.00 95.00 87 ALA A CA 1
ATOM 640 C C . ALA A 1 87 ? -9.175 -3.134 7.249 1.00 95.00 87 ALA A C 1
ATOM 642 O O . ALA A 1 87 ? -9.520 -3.580 6.154 1.00 95.00 87 ALA A O 1
ATOM 643 N N . ALA A 1 88 ? -9.187 -3.884 8.354 1.00 96.50 88 ALA A N 1
ATOM 644 C CA . ALA A 1 88 ? -9.603 -5.283 8.361 1.00 96.50 88 ALA A CA 1
ATOM 645 C C . ALA A 1 88 ? -11.068 -5.455 7.925 1.00 96.50 88 ALA A C 1
ATOM 647 O O . ALA A 1 88 ? -11.373 -6.360 7.150 1.00 96.50 88 ALA A O 1
ATOM 648 N N . ALA A 1 89 ? -11.966 -4.559 8.348 1.00 97.50 89 ALA A N 1
ATOM 649 C CA . ALA A 1 89 ? -13.363 -4.564 7.907 1.00 97.50 89 ALA A CA 1
ATOM 650 C C . ALA A 1 89 ? -13.521 -4.326 6.390 1.00 97.50 89 ALA A C 1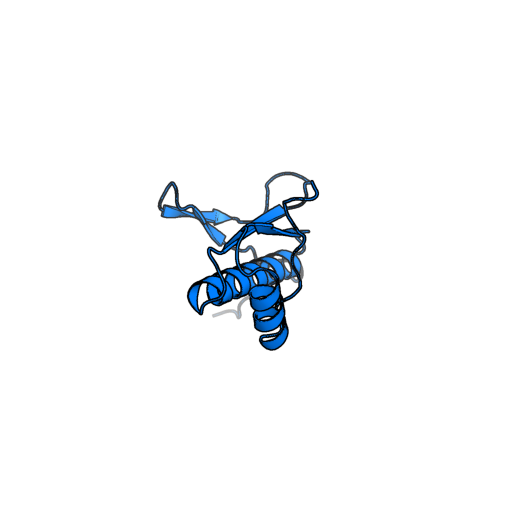
ATOM 652 O O . ALA A 1 89 ? -14.501 -4.774 5.798 1.00 97.50 89 ALA A O 1
ATOM 653 N N . LEU A 1 90 ? -12.549 -3.660 5.756 1.00 96.19 90 LEU A N 1
ATOM 654 C CA . LEU A 1 90 ? -12.473 -3.460 4.304 1.00 96.19 90 LEU A CA 1
ATOM 655 C C . LEU A 1 90 ? -11.725 -4.587 3.566 1.00 96.19 90 LEU A C 1
ATOM 657 O O . LEU A 1 90 ? -11.626 -4.544 2.341 1.00 96.19 90 LEU A O 1
ATOM 661 N N . GLY A 1 91 ? -11.198 -5.589 4.279 1.00 96.62 91 GLY A N 1
ATOM 662 C CA . GLY A 1 91 ? -10.426 -6.690 3.689 1.00 96.62 91 GLY A CA 1
ATOM 663 C C . GLY A 1 91 ? -8.997 -6.319 3.272 1.00 96.62 91 GLY A C 1
ATOM 664 O O . GLY A 1 91 ? -8.393 -7.027 2.464 1.00 96.62 91 GLY A O 1
ATOM 665 N N . ILE A 1 92 ? -8.458 -5.221 3.807 1.00 96.75 92 ILE A N 1
ATOM 666 C CA . ILE A 1 92 ? -7.083 -4.759 3.566 1.00 96.75 92 ILE A CA 1
ATOM 667 C C . ILE A 1 92 ? -6.104 -5.698 4.287 1.00 96.75 92 ILE A C 1
ATOM 669 O O . ILE A 1 92 ? -6.332 -6.059 5.445 1.00 96.75 92 ILE A O 1
ATOM 673 N N . HIS A 1 93 ? -5.019 -6.104 3.618 1.00 92.12 93 HIS A N 1
ATOM 674 C CA . HIS A 1 93 ? -4.000 -6.955 4.232 1.00 92.12 93 HIS A CA 1
ATOM 675 C C . HIS A 1 93 ? -3.255 -6.195 5.349 1.00 92.12 93 HIS A C 1
ATOM 677 O O . HIS A 1 93 ? -2.993 -5.000 5.197 1.00 92.12 93 HIS A O 1
ATOM 683 N N . PRO A 1 94 ? -2.915 -6.837 6.483 1.00 90.31 94 PRO A N 1
ATOM 684 C CA . PRO A 1 94 ? -2.192 -6.168 7.562 1.00 90.31 94 PRO A CA 1
ATOM 685 C C . PRO A 1 94 ? -0.815 -5.668 7.105 1.00 90.31 94 PRO A C 1
ATOM 687 O O . PRO A 1 94 ? -0.109 -6.352 6.368 1.00 90.31 94 PRO A O 1
ATOM 690 N N . PHE A 1 95 ? -0.431 -4.479 7.575 1.00 91.88 95 PHE A N 1
ATOM 691 C CA . PHE A 1 95 ? 0.904 -3.910 7.371 1.00 91.88 95 PHE A CA 1
ATOM 692 C C . PHE A 1 95 ? 1.731 -4.049 8.646 1.00 91.88 95 PHE A C 1
ATOM 694 O O . PHE A 1 95 ? 1.198 -3.929 9.755 1.00 91.88 95 PHE A O 1
ATOM 701 N N . GLU A 1 96 ? 3.034 -4.249 8.473 1.00 88.81 96 GLU A N 1
ATOM 702 C CA . GLU A 1 96 ? 3.989 -4.310 9.576 1.00 88.81 96 GLU A CA 1
ATOM 703 C C . GLU A 1 96 ? 4.140 -2.933 10.242 1.00 88.81 96 GLU A C 1
ATOM 705 O O . GLU A 1 96 ? 3.934 -1.891 9.614 1.00 88.81 96 GLU A O 1
ATOM 710 N N . ASP A 1 97 ? 4.484 -2.903 11.529 1.00 80.69 97 ASP A N 1
ATOM 711 C CA . ASP A 1 97 ? 4.737 -1.640 12.232 1.00 80.69 97 ASP A CA 1
ATOM 712 C C . ASP A 1 97 ? 6.148 -1.129 11.909 1.00 80.69 97 ASP A C 1
ATOM 714 O O . ASP A 1 97 ? 7.137 -1.846 12.078 1.00 80.69 97 ASP A O 1
ATOM 718 N N . SER A 1 98 ? 6.259 0.130 11.480 1.00 73.00 98 SER A N 1
ATOM 719 C CA . SER A 1 98 ? 7.554 0.760 11.220 1.00 73.00 98 SER A CA 1
ATOM 720 C C . SER A 1 98 ? 8.358 1.028 12.497 1.00 73.00 98 SER A C 1
ATOM 722 O O . SER A 1 98 ? 9.570 1.194 12.417 1.00 73.00 98 SER A O 1
ATOM 724 N N . ARG A 1 99 ? 7.714 1.094 13.675 1.00 64.62 99 ARG A N 1
ATOM 725 C CA . ARG A 1 99 ? 8.364 1.459 14.951 1.00 64.62 99 ARG A CA 1
ATOM 726 C C . ARG A 1 99 ? 9.156 0.321 15.612 1.00 64.62 99 ARG A C 1
ATOM 728 O O . ARG A 1 99 ? 9.766 0.545 16.654 1.00 64.62 99 ARG A O 1
ATOM 735 N N . GLY A 1 100 ? 9.125 -0.888 15.048 1.00 54.81 100 GLY A N 1
ATOM 736 C CA . GLY A 1 100 ? 9.851 -2.062 15.551 1.00 54.81 100 GLY A CA 1
ATOM 737 C C . GLY A 1 100 ? 11.165 -2.373 14.823 1.00 54.81 100 GLY A C 1
ATOM 738 O O . GLY A 1 100 ? 11.710 -3.456 15.033 1.00 54.81 100 GLY A O 1
ATOM 739 N N . LEU A 1 101 ? 11.633 -1.473 13.948 1.00 54.56 101 LEU A N 1
ATOM 740 C CA . LEU A 1 101 ? 12.735 -1.684 13.000 1.00 54.56 101 LEU A CA 1
ATOM 741 C C . LEU A 1 101 ? 13.823 -0.616 13.108 1.00 54.56 101 LEU A C 1
ATOM 743 O O . LEU A 1 101 ? 13.475 0.568 13.308 1.00 54.56 101 LEU A O 1
#

Foldseek 3Di:
DDDPDDDDPLPQDFDWDQDPVPRDTDTQADPDPDAREDEQEAAEDDPVRLVSLVVSLVVCVSCVSSVHHYAFEYDYDYHVVNSQVVNVVVVRDDHHYPVVD